Protein AF-A0AA43B0B6-F1 (afdb_monomer_lite)

Secondary structure (DSSP, 8-state):
--SHHHHHHHHHHHHHHHHHHHTT-HHHHHHHHHHHHHHHHH--HHHHHHHHHHHHHHHHHHHHHHHHHHHHHHHHHH-SSPPPHHHHHHHHHSHHHHHHHHHHHHHHHHHHHHHHHHHHHTT--

InterPro domains:
  IPR012440 Helical membrane plugin domain [PF07849] (79-113)

pLDDT: mean 85.9, std 9.26, range [51.06, 95.81]

Structure (mmCIF, N/CA/C/O backbone):
data_AF-A0AA43B0B6-F1
#
_entry.id   AF-A0AA43B0B6-F1
#
loop_
_atom_site.group_PDB
_atom_site.id
_atom_site.type_symbol
_atom_site.label_atom_id
_atom_site.label_alt_id
_atom_site.label_comp_id
_atom_site.label_asym_id
_atom_site.label_entity_id
_atom_site.label_seq_id
_atom_site.pdbx_PDB_ins_code
_atom_site.Cartn_x
_atom_site.Cartn_y
_atom_site.Cartn_z
_atom_site.occupancy
_atom_site.B_iso_or_equiv
_atom_site.auth_seq_id
_atom_site.auth_comp_id
_atom_site.auth_asym_id
_atom_site.auth_atom_id
_atom_site.pdbx_PDB_model_num
ATOM 1 N N . MET A 1 1 ? -29.857 40.098 24.226 1.00 51.06 1 MET A N 1
ATOM 2 C CA . MET A 1 1 ? -29.337 39.763 22.885 1.00 51.06 1 MET A CA 1
ATOM 3 C C . MET A 1 1 ? -28.557 38.459 22.997 1.00 51.06 1 MET A C 1
ATOM 5 O O . MET A 1 1 ? -27.398 38.533 23.365 1.00 51.06 1 MET A O 1
ATOM 9 N N . ASN A 1 2 ? -29.199 37.285 22.847 1.00 52.78 2 ASN A N 1
ATOM 10 C CA . ASN A 1 2 ? -28.461 36.007 22.726 1.00 52.78 2 ASN A CA 1
ATOM 11 C C . ASN A 1 2 ? -29.267 34.760 22.276 1.00 52.78 2 ASN A C 1
ATOM 13 O O . ASN A 1 2 ? -28.712 33.667 22.283 1.00 52.78 2 ASN A O 1
ATOM 17 N N . MET A 1 3 ? -30.553 34.874 21.907 1.00 54.34 3 MET A N 1
ATOM 18 C CA . MET A 1 3 ? -31.374 33.687 21.586 1.00 54.34 3 MET A CA 1
ATOM 19 C C . MET A 1 3 ? -31.460 33.348 20.085 1.00 54.34 3 MET A C 1
ATOM 21 O O . MET A 1 3 ? -31.831 32.236 19.759 1.00 54.34 3 MET A O 1
ATOM 25 N N . ASN A 1 4 ? -31.074 34.256 19.175 1.00 60.19 4 ASN A N 1
ATOM 26 C CA . ASN A 1 4 ? -31.252 34.067 17.720 1.00 60.19 4 ASN A CA 1
ATOM 27 C C . ASN A 1 4 ? -30.031 33.452 17.007 1.00 60.19 4 ASN A C 1
ATOM 29 O O . ASN A 1 4 ? -30.147 32.878 15.932 1.00 60.19 4 ASN A O 1
ATOM 33 N N . THR A 1 5 ? -28.844 33.553 17.606 1.00 65.12 5 THR A N 1
ATOM 34 C CA . THR A 1 5 ? -27.574 33.100 17.011 1.00 65.12 5 THR A CA 1
ATOM 35 C C . THR A 1 5 ? -27.438 31.575 16.975 1.00 65.12 5 THR A C 1
ATOM 37 O O . THR A 1 5 ? -26.811 31.032 16.067 1.00 65.12 5 THR A O 1
ATOM 40 N N . HIS A 1 6 ? -28.052 30.858 17.921 1.00 61.78 6 HIS A N 1
ATOM 41 C CA . HIS A 1 6 ? -28.080 29.390 17.912 1.00 61.78 6 HIS A CA 1
ATOM 42 C C . HIS A 1 6 ? -29.029 28.864 16.824 1.00 61.78 6 HIS A C 1
ATOM 44 O O . HIS A 1 6 ? -28.670 27.959 16.078 1.00 61.78 6 HIS A O 1
ATOM 50 N N . ASP A 1 7 ? -30.191 29.496 16.654 1.00 75.94 7 ASP A N 1
ATOM 51 C CA . ASP A 1 7 ? -31.156 29.117 15.617 1.00 75.94 7 ASP A CA 1
ATOM 52 C C . ASP A 1 7 ? -30.636 29.427 14.205 1.00 75.94 7 ASP A C 1
ATOM 54 O O . ASP A 1 7 ? -30.791 28.615 13.292 1.00 75.94 7 ASP A O 1
ATOM 58 N N . GLU A 1 8 ? -29.932 30.549 14.027 1.00 76.88 8 GLU A N 1
ATOM 59 C CA . GLU A 1 8 ? -29.268 30.890 12.763 1.00 76.88 8 GLU A CA 1
ATOM 60 C C . GLU A 1 8 ? -28.126 29.918 12.416 1.00 76.88 8 GLU A C 1
ATOM 62 O O . GLU A 1 8 ? -27.986 29.508 11.261 1.00 76.88 8 GLU A O 1
ATOM 67 N N . THR A 1 9 ? -27.324 29.494 13.401 1.00 79.50 9 THR A N 1
ATOM 68 C CA . THR A 1 9 ? -26.230 28.528 13.174 1.00 79.50 9 THR A CA 1
ATOM 69 C C . THR A 1 9 ? -26.749 27.121 12.879 1.00 79.50 9 THR A C 1
ATOM 71 O O . THR A 1 9 ? -26.233 26.464 11.971 1.00 79.50 9 THR A O 1
ATOM 74 N N . LEU A 1 10 ? -27.808 26.677 13.562 1.00 80.44 10 LEU A N 1
ATOM 75 C CA . LEU A 1 10 ? -28.480 25.406 13.278 1.00 80.44 10 LEU A CA 1
ATOM 76 C C . LEU A 1 10 ? -29.160 25.413 11.905 1.00 80.44 10 LEU A C 1
ATOM 78 O O . LEU A 1 10 ? -29.045 24.432 11.172 1.00 80.44 10 LEU A O 1
ATOM 82 N N . GLN A 1 11 ? -29.796 26.519 11.502 1.00 83.19 11 GLN A N 1
ATOM 83 C CA . GLN A 1 11 ? -30.352 26.656 10.150 1.00 83.19 11 GLN A CA 1
ATOM 84 C C . GLN A 1 11 ? -29.269 26.646 9.070 1.00 83.19 11 GLN A C 1
ATOM 86 O O . GLN A 1 11 ? -29.440 25.995 8.036 1.00 83.19 11 GLN A O 1
ATOM 91 N N . ALA A 1 12 ? -28.137 27.313 9.304 1.00 82.56 12 ALA A N 1
ATOM 92 C CA . ALA A 1 12 ? -27.012 27.295 8.375 1.00 82.56 12 ALA A CA 1
ATOM 93 C C . ALA A 1 12 ? -26.412 25.885 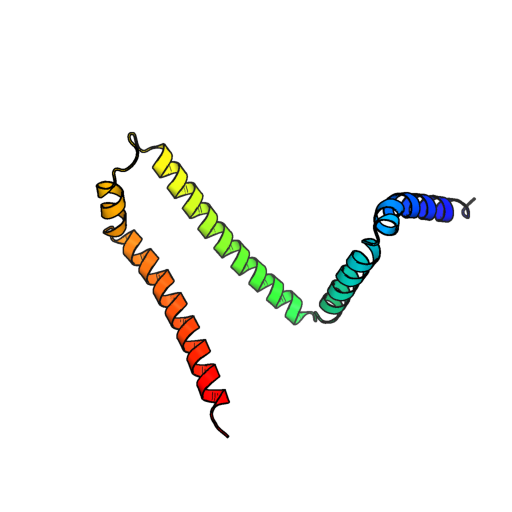8.226 1.00 82.56 12 ALA A C 1
ATOM 95 O O . ALA A 1 12 ? -26.065 25.476 7.116 1.00 82.56 12 ALA A O 1
ATOM 96 N N . LEU A 1 13 ? -26.318 25.119 9.318 1.00 82.06 13 LEU A N 1
ATOM 97 C CA . LEU A 1 13 ? -25.853 23.731 9.295 1.00 82.06 13 LEU A CA 1
ATOM 98 C C . LEU A 1 13 ? -26.866 22.810 8.593 1.00 82.06 13 LEU A C 1
ATOM 100 O O . LEU A 1 13 ? -26.488 22.028 7.720 1.00 82.06 13 LEU A O 1
ATOM 104 N N . ALA A 1 14 ? -28.157 22.959 8.900 1.00 83.00 14 ALA A N 1
ATOM 105 C CA . ALA A 1 14 ? -29.243 22.214 8.269 1.00 83.00 14 ALA A CA 1
ATOM 106 C C . ALA A 1 14 ? -29.304 22.465 6.756 1.00 83.00 14 ALA A C 1
ATOM 108 O O . ALA A 1 14 ? -29.484 21.526 5.983 1.00 83.00 14 ALA A O 1
ATOM 109 N N . GLY A 1 15 ? -29.077 23.707 6.316 1.00 83.06 15 GLY A N 1
ATOM 110 C CA . GLY A 1 15 ? -28.971 24.049 4.897 1.00 83.06 15 GLY A CA 1
ATOM 111 C C . GLY A 1 15 ? -27.829 23.316 4.185 1.00 83.06 15 GLY A C 1
ATOM 112 O O . GLY A 1 15 ? -27.993 22.897 3.042 1.00 83.06 15 GLY A O 1
ATOM 113 N N . LYS A 1 16 ? -26.694 23.098 4.864 1.00 82.25 16 LYS A N 1
ATOM 114 C CA . LYS A 1 16 ? -25.534 22.375 4.310 1.00 82.25 16 LYS A CA 1
ATOM 115 C C . LYS A 1 16 ? -25.71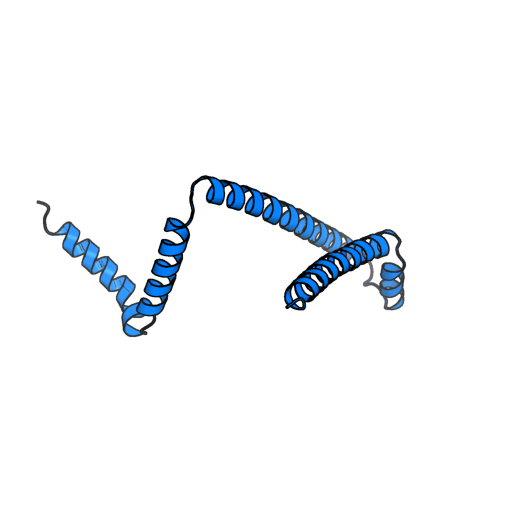2 20.858 4.293 1.00 82.25 16 LYS A C 1
ATOM 117 O O . LYS A 1 16 ? -25.165 20.197 3.415 1.00 82.25 16 LYS A O 1
ATOM 122 N N . LEU A 1 17 ? -26.467 20.312 5.243 1.00 83.81 17 LEU A N 1
ATOM 123 C CA . LEU A 1 17 ? -26.733 18.875 5.346 1.00 83.81 17 LEU A CA 1
ATOM 124 C C . LEU A 1 17 ? -27.913 18.428 4.473 1.00 83.81 17 LEU A C 1
ATOM 126 O O . LEU A 1 17 ? -27.976 17.264 4.092 1.00 83.81 17 LEU A O 1
ATOM 130 N N . ARG A 1 18 ? -28.805 19.349 4.088 1.00 82.44 18 ARG A N 1
ATOM 131 C CA . ARG A 1 18 ? -29.976 19.091 3.235 1.00 82.44 18 ARG A CA 1
ATOM 132 C C . ARG A 1 18 ? -29.700 18.260 1.974 1.00 82.44 18 ARG A C 1
ATOM 134 O O . ARG A 1 18 ? -30.383 17.261 1.807 1.00 82.44 18 ARG A O 1
ATOM 141 N N . PRO A 1 19 ? -28.673 18.534 1.147 1.00 83.62 19 PRO A N 1
ATOM 142 C CA . PRO A 1 19 ? -28.381 17.681 -0.011 1.00 83.62 19 PRO A CA 1
ATOM 143 C C . PRO A 1 19 ? -27.996 16.234 0.357 1.00 83.62 19 PRO A C 1
ATOM 145 O O . PRO A 1 19 ? -28.197 15.315 -0.437 1.00 83.62 19 PRO A O 1
ATOM 148 N N . LEU A 1 20 ? -27.441 16.001 1.550 1.00 79.50 20 LEU A N 1
ATOM 149 C CA . LEU A 1 20 ? -27.100 14.660 2.046 1.00 79.50 20 LEU A CA 1
ATOM 150 C C . LEU A 1 20 ? -28.331 13.935 2.606 1.00 79.50 20 LEU A C 1
ATOM 152 O O . LEU A 1 20 ? -28.443 12.720 2.445 1.00 79.50 20 LEU A O 1
ATOM 156 N N . VAL A 1 21 ? -29.255 14.684 3.216 1.00 83.31 21 VAL A N 1
ATOM 157 C CA . VAL A 1 21 ? -30.571 14.194 3.657 1.00 83.31 21 VAL A CA 1
ATOM 158 C C . VAL A 1 21 ? -31.429 13.822 2.448 1.00 83.31 21 VAL A C 1
ATOM 160 O O . VAL A 1 21 ? -31.928 12.706 2.371 1.00 83.31 21 VAL A O 1
ATOM 163 N N . ASP A 1 22 ? -31.529 14.720 1.466 1.00 85.50 22 ASP A N 1
ATOM 164 C CA . ASP A 1 22 ? -32.354 14.548 0.265 1.00 85.50 22 ASP A CA 1
ATOM 165 C C . ASP A 1 22 ? -31.864 13.383 -0.612 1.00 85.50 22 ASP A C 1
ATOM 167 O O . ASP A 1 22 ? -32.641 12.779 -1.347 1.00 85.50 22 ASP A O 1
ATOM 171 N N . SER A 1 23 ? -30.574 13.040 -0.525 1.00 84.75 23 SER A N 1
ATOM 172 C CA . SER A 1 23 ? -29.983 11.885 -1.214 1.00 84.75 23 SER A CA 1
ATOM 173 C C . SER A 1 23 ? -29.987 10.592 -0.390 1.00 84.75 23 SER A C 1
ATOM 175 O O . SER A 1 23 ? -29.440 9.594 -0.856 1.00 84.75 23 SER A O 1
ATOM 177 N N . GLN A 1 24 ? -30.571 10.592 0.817 1.00 83.69 24 GLN A N 1
ATOM 178 C CA . GLN A 1 24 ? -30.597 9.458 1.756 1.00 83.69 24 GLN A CA 1
ATOM 179 C C . GLN A 1 24 ? -29.195 8.936 2.150 1.00 83.69 24 GLN A C 1
ATOM 181 O O . GLN A 1 24 ? -29.030 7.821 2.637 1.00 83.69 24 GLN A O 1
ATOM 186 N N . ARG A 1 25 ? -28.147 9.742 1.929 1.00 88.06 25 ARG A N 1
ATOM 187 C CA . ARG A 1 25 ? -26.748 9.386 2.223 1.00 88.06 25 ARG A CA 1
ATOM 188 C C . ARG A 1 25 ? -26.311 9.826 3.611 1.00 88.06 25 ARG A C 1
ATOM 190 O O . ARG A 1 25 ? -25.279 9.349 4.077 1.00 88.06 25 ARG A O 1
ATOM 197 N N . LEU A 1 26 ? -27.051 10.745 4.239 1.00 89.94 26 LEU A N 1
ATOM 198 C CA . LEU A 1 26 ? -26.739 11.213 5.584 1.00 89.94 26 LEU A CA 1
ATOM 199 C C . LEU A 1 26 ? -26.743 10.052 6.581 1.00 89.94 26 LEU A C 1
ATOM 201 O O . LEU A 1 26 ? -25.812 9.974 7.370 1.00 89.94 26 LEU A O 1
ATOM 205 N N . ASP A 1 27 ? -27.699 9.129 6.478 1.00 86.88 27 ASP A N 1
ATOM 206 C CA . ASP A 1 27 ? -27.805 7.977 7.382 1.00 86.88 27 ASP A CA 1
ATOM 207 C C . ASP A 1 27 ? -26.537 7.113 7.333 1.00 86.88 27 ASP A C 1
ATOM 209 O O . ASP A 1 27 ? -25.928 6.867 8.363 1.00 86.88 27 ASP A O 1
ATOM 213 N N . ASN A 1 28 ? -26.025 6.797 6.138 1.00 87.06 28 ASN A N 1
ATOM 214 C CA . ASN A 1 28 ? -24.766 6.051 5.994 1.00 87.06 28 ASN A CA 1
ATOM 215 C C . ASN A 1 28 ? -23.550 6.807 6.555 1.00 87.06 28 ASN A C 1
ATOM 217 O O . ASN A 1 28 ? -22.597 6.194 7.029 1.00 87.06 28 ASN A O 1
ATOM 221 N N . ILE A 1 29 ? -23.537 8.140 6.445 1.00 89.88 29 ILE A N 1
ATOM 222 C CA . ILE A 1 29 ? -22.464 8.969 7.010 1.00 89.88 29 ILE A CA 1
ATOM 223 C C . ILE A 1 29 ? -22.552 8.956 8.534 1.00 89.88 29 ILE A C 1
ATOM 225 O O . ILE A 1 29 ? -21.524 8.842 9.194 1.00 89.88 29 ILE A O 1
ATOM 229 N N . VAL A 1 30 ? -23.762 9.053 9.080 1.00 89.62 30 VAL A N 1
ATOM 230 C CA . VAL A 1 30 ? -24.013 8.967 10.517 1.00 89.62 30 VAL A CA 1
ATOM 231 C C . VAL A 1 30 ? -23.620 7.585 11.029 1.00 89.62 30 VAL A C 1
ATOM 233 O O . VAL A 1 30 ? -22.833 7.527 11.962 1.00 89.62 30 VAL A O 1
ATOM 236 N N . ASP A 1 31 ? -24.025 6.500 10.367 1.00 89.56 31 ASP A N 1
ATOM 237 C CA . ASP A 1 31 ? -23.632 5.128 10.713 1.00 89.56 31 ASP A CA 1
ATOM 238 C C . ASP A 1 31 ? -22.108 4.951 10.705 1.00 89.56 31 ASP A C 1
ATOM 240 O O . ASP A 1 31 ? -21.535 4.339 11.606 1.00 89.56 31 ASP A O 1
ATOM 244 N N . LEU A 1 32 ? -21.423 5.521 9.710 1.00 91.38 32 LEU A N 1
ATOM 245 C CA . LEU A 1 32 ? -19.969 5.429 9.594 1.00 91.38 32 LEU A CA 1
ATOM 246 C C . LEU A 1 32 ? -19.252 6.250 10.673 1.00 91.38 32 LEU A C 1
ATOM 248 O O . LEU A 1 32 ? -18.241 5.800 11.216 1.00 91.38 32 LEU A O 1
ATOM 252 N N . ILE A 1 33 ? -19.774 7.431 11.012 1.00 92.50 33 ILE A N 1
ATOM 253 C CA . ILE A 1 33 ? -19.268 8.251 12.120 1.00 92.50 33 ILE A CA 1
ATOM 254 C C . ILE A 1 33 ? -19.536 7.557 13.457 1.00 92.50 33 ILE A C 1
ATOM 256 O O . ILE A 1 33 ? -18.638 7.530 14.291 1.00 92.50 33 ILE A O 1
ATOM 260 N N . SER A 1 34 ? -20.709 6.953 13.648 1.00 91.50 34 SER A N 1
ATOM 261 C CA . SER A 1 34 ? -21.059 6.185 14.845 1.00 91.50 34 SER A CA 1
ATOM 262 C C . SER A 1 34 ? -20.149 4.975 15.019 1.00 91.50 34 SER A C 1
ATOM 264 O O . SER A 1 34 ? -19.540 4.838 16.069 1.00 91.50 34 SER A O 1
ATOM 266 N N . LEU A 1 35 ? -19.940 4.173 13.972 1.00 91.81 35 LEU A N 1
ATOM 267 C CA . LEU A 1 35 ? -18.988 3.061 14.005 1.00 91.81 35 LEU A CA 1
ATOM 268 C C . LEU A 1 35 ? -17.561 3.538 14.316 1.00 91.81 35 LEU A C 1
ATOM 270 O O . LEU A 1 35 ? -16.826 2.886 15.052 1.00 91.81 35 LEU A O 1
ATOM 274 N N . THR A 1 36 ? -17.158 4.680 13.754 1.00 89.75 36 THR A N 1
ATOM 275 C CA . THR A 1 36 ? -15.847 5.280 14.039 1.00 89.75 36 THR A CA 1
ATOM 276 C C . THR A 1 36 ? -15.761 5.778 15.484 1.00 89.75 36 THR A C 1
ATOM 278 O O . THR A 1 36 ? -14.711 5.634 16.102 1.00 89.75 36 THR A O 1
ATOM 281 N N . SER A 1 37 ? -16.847 6.323 16.036 1.00 90.44 37 SER A N 1
ATOM 282 C CA . SER A 1 37 ? -16.937 6.729 17.442 1.00 90.44 37 SER A CA 1
ATOM 283 C C . SER A 1 37 ? -16.818 5.522 18.362 1.00 90.44 37 SER A C 1
ATOM 285 O O . SER A 1 37 ? -15.970 5.538 19.241 1.00 90.44 37 SER A O 1
ATOM 287 N N . ASP A 1 38 ? -17.564 4.447 18.095 1.00 89.88 38 ASP A N 1
ATOM 288 C CA . ASP A 1 38 ? -17.492 3.199 18.863 1.00 89.88 38 ASP A CA 1
ATOM 289 C C . ASP A 1 38 ? -16.075 2.605 18.833 1.00 89.88 38 ASP A C 1
ATOM 291 O O . ASP A 1 38 ? -15.571 2.102 19.837 1.00 89.88 38 ASP A O 1
ATOM 295 N N . LEU A 1 39 ? -15.400 2.686 17.679 1.00 84.06 39 LEU A N 1
ATOM 296 C CA . LEU A 1 39 ? -14.002 2.282 17.546 1.00 84.06 39 LEU A CA 1
ATOM 297 C C . LEU A 1 39 ? -13.082 3.143 18.412 1.00 84.06 39 LEU A C 1
ATOM 299 O O . LEU A 1 39 ? -12.224 2.583 19.083 1.00 84.06 39 LEU A O 1
ATOM 303 N N . VAL A 1 40 ? -13.252 4.469 18.405 1.00 85.69 40 VAL A N 1
ATOM 304 C CA . VAL A 1 40 ? -12.463 5.404 19.226 1.00 85.69 40 VAL A CA 1
ATOM 305 C C . VAL A 1 40 ? -12.730 5.197 20.716 1.00 85.69 40 VAL A C 1
ATOM 307 O O . VAL A 1 40 ? -11.780 5.205 21.492 1.00 85.69 40 VAL A O 1
ATOM 310 N N . ASP A 1 41 ? -13.974 4.939 21.109 1.00 86.75 41 ASP A N 1
ATOM 311 C CA . ASP A 1 41 ? -14.359 4.662 22.496 1.00 86.75 41 ASP A CA 1
ATOM 312 C C . ASP A 1 41 ? -13.777 3.330 23.005 1.00 86.75 41 ASP A C 1
ATOM 314 O O . ASP A 1 41 ? -13.526 3.168 24.201 1.00 86.75 41 ASP A O 1
ATOM 318 N N . LEU A 1 42 ? -13.509 2.382 22.101 1.00 85.94 42 LEU A N 1
ATOM 319 C CA . LEU A 1 42 ? -12.819 1.126 22.400 1.00 85.94 42 LEU A CA 1
ATOM 320 C C . LEU A 1 42 ? -11.288 1.285 22.485 1.00 85.94 42 LEU A C 1
ATOM 322 O O . LEU A 1 42 ? -10.614 0.406 23.029 1.00 85.94 42 LEU A O 1
ATOM 326 N N . LEU A 1 43 ? -10.719 2.373 21.950 1.00 85.88 43 LEU A N 1
ATOM 327 C CA . LEU A 1 43 ? -9.286 2.648 22.043 1.00 85.88 43 LEU A CA 1
ATOM 328 C C . LEU A 1 43 ? -8.935 3.116 23.456 1.00 85.88 43 LEU A C 1
ATOM 330 O O . LEU A 1 43 ? -9.125 4.274 23.824 1.00 85.88 43 LEU A O 1
ATOM 334 N N . ASP A 1 44 ? -8.336 2.227 24.237 1.00 87.62 44 ASP A N 1
ATOM 335 C CA . ASP A 1 44 ? -7.656 2.634 25.456 1.00 87.62 44 ASP A CA 1
ATOM 336 C C . ASP A 1 44 ? -6.306 3.314 25.147 1.00 87.62 44 ASP A C 1
ATOM 338 O O . ASP A 1 44 ? -5.754 3.247 24.042 1.00 87.62 44 ASP A O 1
ATOM 342 N N . GLN A 1 45 ? -5.755 3.998 26.151 1.00 86.88 45 GLN A N 1
ATOM 343 C CA . GLN A 1 45 ? -4.472 4.691 26.036 1.00 86.88 45 GLN A CA 1
ATOM 344 C C . GLN A 1 45 ? -3.321 3.806 25.500 1.00 86.88 45 GLN A C 1
ATOM 346 O O . GLN A 1 45 ? -2.620 4.258 24.589 1.00 86.88 45 GLN A O 1
ATOM 351 N N . PRO A 1 46 ? -3.105 2.561 25.978 1.00 87.25 46 PRO A N 1
ATOM 352 C CA . PRO A 1 46 ? -2.053 1.709 25.423 1.00 87.25 46 PRO A CA 1
ATOM 353 C C . PRO A 1 46 ? -2.318 1.271 23.972 1.00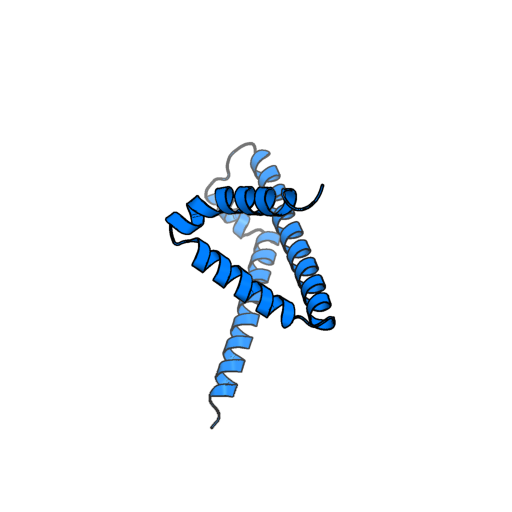 87.25 46 PRO A C 1
ATOM 355 O O . PRO A 1 46 ? -1.366 1.048 23.220 1.00 87.25 46 PRO A O 1
ATOM 358 N N . MET A 1 47 ? -3.574 1.157 23.532 1.00 87.56 47 MET A N 1
ATOM 359 C CA . MET A 1 47 ? -3.899 0.839 22.140 1.00 87.56 47 MET A CA 1
ATOM 360 C C . MET A 1 47 ? -3.650 2.027 21.204 1.00 87.56 47 MET A C 1
ATOM 362 O O . MET A 1 47 ? -3.122 1.825 20.108 1.00 87.56 47 MET A O 1
ATOM 366 N N . VAL A 1 48 ? -3.915 3.262 21.648 1.00 90.62 48 VAL A N 1
ATOM 367 C CA . VAL A 1 48 ? -3.544 4.484 20.907 1.00 90.62 48 VAL A CA 1
ATOM 368 C C . VAL A 1 48 ? -2.030 4.568 20.702 1.00 90.62 48 VAL A C 1
ATOM 370 O O . VAL A 1 48 ? -1.576 4.833 19.589 1.00 90.62 48 VAL A O 1
ATOM 373 N N . GLU A 1 49 ? -1.234 4.287 21.736 1.00 90.81 49 GLU A N 1
ATOM 374 C CA . GLU A 1 49 ? 0.231 4.291 21.63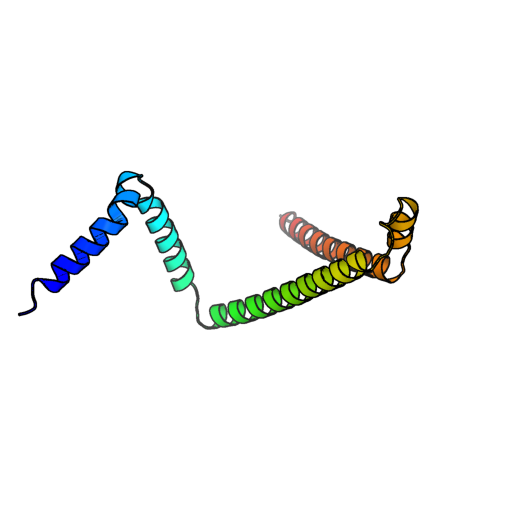2 1.00 90.81 49 GLU A CA 1
ATOM 375 C C . GLU A 1 49 ? 0.732 3.244 20.622 1.00 90.81 49 GLU A C 1
ATOM 377 O O . GLU A 1 49 ? 1.552 3.546 19.752 1.00 90.81 49 GLU A O 1
ATOM 382 N N . LYS A 1 50 ? 0.171 2.027 20.654 1.00 92.62 50 LYS A N 1
ATOM 383 C CA . LYS A 1 50 ? 0.486 0.979 19.668 1.00 92.62 50 LYS A CA 1
ATOM 384 C C . LYS A 1 50 ? 0.107 1.372 18.246 1.00 92.62 50 LYS A C 1
ATOM 386 O O . LYS A 1 50 ? 0.874 1.095 17.326 1.00 92.62 50 LYS A O 1
ATOM 391 N N . LEU A 1 51 ? -1.052 1.999 18.051 1.00 90.25 51 LEU A N 1
ATOM 392 C CA . LEU A 1 51 ? -1.475 2.493 16.740 1.00 90.25 51 LEU A CA 1
ATOM 393 C C . LEU A 1 51 ? -0.560 3.610 16.238 1.00 90.25 51 LEU A C 1
ATOM 395 O O . LEU A 1 51 ? -0.219 3.616 15.058 1.00 90.25 51 LEU A O 1
ATOM 399 N N . GLY A 1 52 ? -0.101 4.496 17.124 1.00 92.62 52 GLY A N 1
ATOM 400 C CA . GLY A 1 52 ? 0.917 5.496 16.808 1.00 92.62 52 GLY A CA 1
ATOM 401 C C . GLY A 1 52 ? 2.209 4.852 16.306 1.00 92.62 52 GLY A C 1
ATOM 402 O O . GLY A 1 52 ? 2.679 5.181 15.218 1.00 92.62 52 GLY A O 1
ATOM 403 N N . LEU A 1 53 ? 2.724 3.857 17.035 1.00 94.06 53 LEU A N 1
ATOM 404 C CA . LEU A 1 53 ? 3.925 3.111 16.643 1.00 94.06 53 LEU A CA 1
ATOM 405 C C . LEU A 1 53 ? 3.741 2.343 15.326 1.00 94.06 53 LEU A C 1
ATOM 407 O O . LEU A 1 53 ? 4.658 2.288 14.507 1.00 94.06 53 LEU A O 1
ATOM 411 N N . LEU A 1 54 ? 2.577 1.730 15.107 1.00 95.00 54 LEU A N 1
ATOM 412 C CA . LEU A 1 54 ? 2.240 1.057 13.847 1.00 95.00 54 LEU A CA 1
ATOM 413 C C . LEU A 1 54 ? 2.159 2.051 12.688 1.00 95.00 54 LEU A C 1
ATOM 415 O O . LEU A 1 54 ? 2.682 1.773 11.612 1.00 95.00 54 LEU A O 1
ATOM 419 N N . SER A 1 55 ? 1.545 3.212 12.913 1.00 92.94 55 SER A N 1
ATOM 420 C CA . SER A 1 55 ? 1.456 4.293 11.934 1.00 92.94 55 SER A CA 1
ATOM 421 C C . SER A 1 55 ? 2.840 4.814 11.564 1.00 92.94 55 SER A C 1
ATOM 423 O O . SER A 1 55 ? 3.124 4.997 10.385 1.00 92.94 55 SER A O 1
ATOM 425 N N . GLU A 1 56 ? 3.724 5.016 12.540 1.00 94.69 56 GLU A N 1
ATOM 426 C CA . GLU A 1 56 ? 5.099 5.453 12.298 1.00 94.69 56 GLU A CA 1
ATOM 427 C C . GLU A 1 56 ? 5.884 4.418 11.482 1.00 94.69 56 GLU A C 1
ATOM 429 O O . GLU A 1 56 ? 6.509 4.759 10.477 1.00 94.69 56 GLU A O 1
ATOM 434 N N . GLN A 1 57 ? 5.787 3.137 11.845 1.00 94.94 57 GLN A N 1
ATOM 435 C CA . GLN A 1 57 ? 6.429 2.050 11.103 1.00 94.94 57 GLN A CA 1
ATOM 436 C C . GLN A 1 57 ? 5.894 1.937 9.670 1.00 94.94 57 GLN A C 1
ATOM 438 O O . GLN A 1 57 ? 6.675 1.813 8.723 1.00 94.94 57 GLN A O 1
ATOM 443 N N . ALA A 1 58 ? 4.574 2.017 9.493 1.00 93.31 58 ALA A N 1
ATOM 444 C CA . ALA A 1 58 ? 3.938 1.972 8.182 1.00 93.31 58 ALA A CA 1
ATOM 445 C C . ALA A 1 58 ? 4.329 3.185 7.327 1.00 93.31 58 ALA A C 1
ATOM 447 O O . ALA A 1 58 ? 4.707 3.020 6.167 1.00 93.31 58 ALA A O 1
ATOM 448 N N . ALA A 1 59 ? 4.304 4.390 7.901 1.00 93.75 59 ALA A N 1
ATOM 449 C CA . ALA A 1 59 ? 4.721 5.616 7.229 1.00 93.75 59 ALA A CA 1
ATOM 450 C C . ALA A 1 59 ? 6.205 5.567 6.838 1.00 93.75 59 ALA A C 1
ATOM 452 O O . ALA A 1 59 ? 6.548 5.932 5.715 1.00 93.75 59 ALA A O 1
ATOM 453 N N . GLY A 1 60 ? 7.081 5.056 7.708 1.00 94.75 60 GLY A N 1
ATOM 454 C CA . GLY A 1 60 ? 8.505 4.875 7.418 1.00 94.75 60 GLY A CA 1
ATOM 455 C C . GLY A 1 60 ? 8.762 3.875 6.285 1.00 94.75 60 GLY A C 1
ATOM 456 O O . GLY A 1 60 ? 9.547 4.147 5.368 1.00 94.75 60 GLY A O 1
ATOM 457 N N . ALA A 1 61 ? 8.057 2.740 6.293 1.00 91.50 61 ALA A N 1
ATOM 458 C CA . ALA A 1 61 ? 8.118 1.756 5.214 1.00 91.50 61 ALA A CA 1
ATOM 459 C C . ALA A 1 61 ? 7.612 2.343 3.885 1.00 91.50 61 ALA A C 1
ATOM 461 O O . ALA A 1 61 ? 8.284 2.226 2.856 1.00 91.50 61 ALA A O 1
ATOM 462 N N . ALA A 1 62 ? 6.471 3.040 3.913 1.00 92.88 62 ALA A N 1
ATOM 463 C CA . ALA A 1 62 ? 5.899 3.714 2.752 1.00 92.88 62 ALA A CA 1
ATOM 464 C C . ALA A 1 62 ? 6.831 4.806 2.209 1.00 92.88 62 ALA A C 1
ATOM 466 O O . ALA A 1 62 ? 7.032 4.896 0.999 1.00 92.88 62 ALA A O 1
ATOM 467 N N . TRP A 1 63 ? 7.454 5.596 3.087 1.00 93.25 63 TRP A N 1
ATOM 468 C CA . TRP A 1 63 ? 8.416 6.626 2.704 1.00 93.25 63 TRP A CA 1
ATOM 469 C C . TRP A 1 63 ? 9.633 6.029 2.000 1.00 93.25 63 TRP A C 1
ATOM 471 O O . TRP A 1 63 ? 10.042 6.512 0.943 1.00 93.25 63 TRP A O 1
ATOM 481 N N . THR A 1 64 ? 10.181 4.942 2.545 1.00 93.56 64 THR A N 1
ATOM 482 C CA . THR A 1 64 ? 11.324 4.231 1.957 1.00 93.56 64 THR A CA 1
ATOM 483 C C . THR A 1 64 ? 10.970 3.673 0.579 1.00 93.56 64 THR A C 1
ATOM 485 O O . THR A 1 64 ? 11.708 3.890 -0.386 1.00 93.56 64 THR A O 1
ATOM 488 N N . ALA A 1 65 ? 9.806 3.029 0.455 1.00 91.94 65 ALA A N 1
ATOM 489 C CA . ALA A 1 65 ? 9.306 2.524 -0.817 1.00 91.94 65 ALA A CA 1
ATOM 490 C C . ALA A 1 65 ? 9.117 3.659 -1.838 1.00 91.94 65 ALA A C 1
ATOM 492 O O . ALA A 1 65 ? 9.670 3.597 -2.937 1.00 91.94 65 ALA A O 1
ATOM 493 N N . ALA A 1 66 ? 8.435 4.744 -1.466 1.00 91.19 66 ALA A N 1
ATOM 494 C CA . ALA A 1 66 ? 8.216 5.899 -2.335 1.00 91.19 66 ALA A CA 1
ATOM 495 C C . ALA A 1 66 ? 9.533 6.562 -2.763 1.00 91.19 66 ALA A C 1
ATOM 497 O O . ALA A 1 66 ? 9.680 6.991 -3.907 1.00 91.19 66 ALA A O 1
ATOM 498 N N . ASN A 1 67 ? 10.517 6.638 -1.867 1.00 95.31 67 ASN A N 1
ATOM 499 C CA . ASN A 1 67 ? 11.837 7.152 -2.202 1.00 95.31 67 ASN A CA 1
ATOM 500 C C . ASN A 1 67 ? 12.567 6.253 -3.208 1.00 95.31 67 ASN A C 1
ATOM 502 O O . ASN A 1 67 ? 13.133 6.764 -4.170 1.00 95.31 67 ASN A O 1
ATOM 506 N N . SER A 1 68 ? 12.501 4.930 -3.036 1.00 91.62 68 SER A N 1
ATOM 507 C CA . SER A 1 68 ? 13.094 3.981 -3.987 1.00 91.62 68 SER A CA 1
ATOM 508 C C . SER A 1 68 ? 12.461 4.083 -5.380 1.00 91.62 68 SER A C 1
ATOM 510 O O . SER A 1 68 ? 13.179 4.120 -6.376 1.00 91.62 68 SER A O 1
ATOM 512 N N . VAL A 1 69 ? 11.133 4.244 -5.456 1.00 92.38 69 VAL A N 1
ATOM 513 C CA . VAL A 1 69 ? 10.413 4.446 -6.723 1.00 92.38 69 VAL A CA 1
ATOM 514 C C . VAL A 1 69 ? 10.813 5.764 -7.377 1.00 92.38 69 VAL A C 1
ATOM 516 O O . VAL A 1 69 ? 11.104 5.792 -8.571 1.00 92.38 69 VAL A O 1
ATOM 519 N N . ARG A 1 70 ? 10.883 6.856 -6.605 1.00 92.12 70 ARG A N 1
ATOM 520 C CA . ARG A 1 70 ? 11.350 8.155 -7.116 1.00 92.12 70 ARG A CA 1
ATOM 521 C C . ARG A 1 70 ? 12.774 8.067 -7.665 1.00 92.12 70 ARG A C 1
ATOM 523 O O . ARG A 1 70 ? 13.037 8.616 -8.732 1.00 92.12 70 ARG A O 1
ATOM 530 N N . ALA A 1 71 ? 13.669 7.359 -6.977 1.00 92.19 71 ALA A N 1
ATOM 531 C CA . ALA A 1 71 ? 15.039 7.146 -7.434 1.00 92.19 71 ALA A CA 1
ATOM 532 C C . ALA A 1 71 ? 15.095 6.314 -8.728 1.00 92.19 71 ALA A C 1
ATOM 534 O O . ALA A 1 71 ? 15.756 6.724 -9.680 1.00 92.19 71 ALA A O 1
ATOM 535 N N . ALA A 1 72 ? 14.360 5.201 -8.803 1.00 88.69 72 ALA A N 1
ATOM 536 C CA . ALA A 1 72 ? 14.289 4.361 -10.002 1.00 88.69 72 ALA A CA 1
ATOM 537 C C . ALA A 1 72 ? 13.706 5.119 -11.210 1.00 88.69 72 ALA A C 1
ATOM 539 O O . ALA A 1 72 ? 14.208 5.011 -12.329 1.00 88.69 72 ALA A O 1
ATOM 540 N N . HIS A 1 73 ? 12.685 5.947 -10.981 1.00 87.88 73 HIS A N 1
ATOM 541 C CA . HIS A 1 73 ? 12.114 6.809 -12.012 1.00 87.88 73 HIS A CA 1
ATOM 542 C C . HIS A 1 73 ? 13.140 7.825 -12.536 1.00 87.88 73 HIS A C 1
ATOM 544 O O . HIS A 1 73 ? 13.290 7.980 -13.745 1.00 87.88 73 HIS A O 1
ATOM 550 N N . ALA A 1 74 ? 13.891 8.482 -11.645 1.00 88.00 74 ALA A N 1
ATOM 551 C CA . ALA A 1 74 ? 14.946 9.415 -12.042 1.00 88.00 74 ALA A CA 1
ATOM 552 C C . ALA A 1 74 ? 16.059 8.731 -12.857 1.00 88.00 74 ALA A C 1
ATOM 554 O O . ALA A 1 74 ? 16.526 9.289 -13.850 1.00 88.00 74 ALA A O 1
ATOM 555 N N . GLN A 1 75 ? 16.447 7.510 -12.475 1.00 85.06 75 GLN A N 1
ATOM 556 C CA . GLN A 1 75 ? 17.411 6.702 -13.230 1.00 85.06 75 GLN A CA 1
ATOM 557 C C . GLN A 1 75 ? 16.883 6.384 -14.634 1.00 85.06 75 GLN A C 1
ATOM 559 O O . GLN A 1 75 ? 17.575 6.646 -15.612 1.00 85.06 75 GLN A O 1
ATOM 564 N N . THR A 1 76 ? 15.626 5.946 -14.737 1.00 84.94 76 THR A N 1
ATOM 565 C CA . THR A 1 76 ? 14.974 5.633 -16.020 1.00 84.94 76 THR A CA 1
ATOM 566 C C . THR A 1 76 ? 14.904 6.852 -16.945 1.00 84.94 76 THR A C 1
ATOM 568 O O . THR A 1 76 ? 15.133 6.735 -18.142 1.00 84.94 76 THR A O 1
ATOM 571 N N . LEU A 1 77 ? 14.626 8.046 -16.409 1.00 85.44 77 LEU A N 1
ATOM 572 C CA . LEU A 1 77 ? 14.603 9.283 -17.202 1.00 85.44 77 LEU A CA 1
ATOM 573 C C . LEU A 1 77 ? 15.991 9.735 -17.680 1.00 85.44 77 LEU A C 1
ATOM 575 O O . LEU A 1 77 ? 16.084 10.505 -18.632 1.00 85.44 77 LEU A O 1
ATOM 579 N N . THR A 1 78 ? 17.056 9.297 -17.006 1.00 80.88 78 THR A N 1
ATOM 580 C CA . THR A 1 78 ? 18.440 9.635 -17.370 1.00 80.88 78 THR A CA 1
ATOM 581 C C . THR A 1 78 ? 19.004 8.657 -18.410 1.00 80.88 78 THR A C 1
ATOM 583 O O . THR A 1 78 ? 20.010 8.953 -19.056 1.00 80.88 78 THR A O 1
ATOM 586 N N . GLU A 1 79 ? 18.364 7.501 -18.613 1.00 79.44 79 GLU A N 1
ATOM 587 C CA . GLU A 1 79 ? 18.753 6.553 -19.656 1.00 79.44 79 GLU A CA 1
ATOM 588 C C . GLU A 1 79 ? 18.511 7.146 -21.051 1.00 79.44 79 GLU A C 1
ATOM 590 O O . GLU A 1 79 ? 17.400 7.516 -21.423 1.00 79.44 79 GLU A O 1
ATOM 595 N N . ALA A 1 80 ? 19.578 7.220 -21.853 1.00 69.88 80 ALA A N 1
ATOM 596 C CA . ALA A 1 80 ? 19.544 7.833 -23.182 1.00 69.88 80 ALA A CA 1
ATOM 597 C C . ALA A 1 80 ? 18.638 7.091 -24.185 1.00 69.88 80 ALA A C 1
ATOM 599 O O . ALA A 1 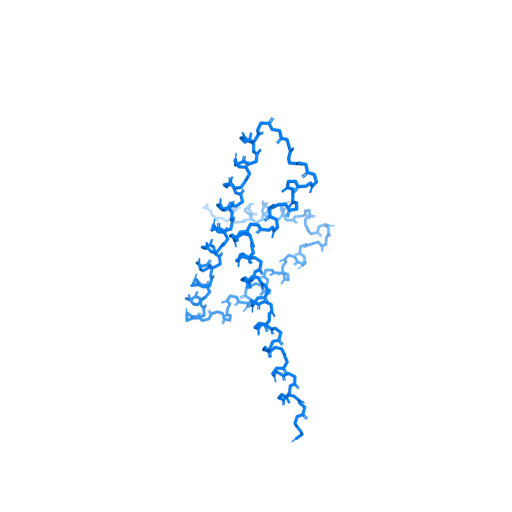80 ? 18.214 7.677 -25.178 1.00 69.88 80 ALA A O 1
ATOM 600 N N . HIS A 1 81 ? 18.364 5.805 -23.951 1.00 69.12 81 HIS A N 1
ATOM 601 C CA . HIS A 1 81 ? 17.482 4.982 -24.773 1.00 69.12 81 HIS A CA 1
ATOM 602 C C . HIS A 1 81 ? 16.645 4.075 -23.867 1.00 69.12 81 HIS A C 1
ATOM 604 O O . HIS A 1 81 ? 17.195 3.532 -22.909 1.00 69.12 81 HIS A O 1
ATOM 610 N N . PRO A 1 82 ? 15.354 3.858 -24.177 1.00 76.50 82 PRO A N 1
ATOM 611 C CA . PRO A 1 82 ? 14.520 2.951 -23.401 1.00 76.50 82 PRO A CA 1
ATOM 612 C C . PRO A 1 82 ? 15.094 1.522 -23.421 1.00 76.50 82 PRO A C 1
ATOM 614 O O . PRO A 1 82 ? 15.620 1.084 -24.455 1.00 76.50 82 PRO A O 1
ATOM 617 N N . PRO A 1 83 ? 14.988 0.771 -22.310 1.00 78.62 83 PRO A N 1
ATOM 618 C CA . PRO A 1 83 ? 15.555 -0.565 -22.214 1.00 78.62 83 PRO A CA 1
ATOM 619 C C . PRO A 1 83 ? 14.916 -1.508 -23.238 1.00 78.62 83 PRO A C 1
ATOM 621 O O . PRO A 1 83 ? 13.695 -1.610 -23.365 1.00 78.62 83 PRO A O 1
ATOM 624 N N . SER A 1 84 ? 15.761 -2.233 -23.972 1.00 85.50 84 SER A N 1
ATOM 625 C CA . SER A 1 84 ? 15.311 -3.301 -24.869 1.00 85.50 84 SER A CA 1
ATOM 626 C C . SER A 1 84 ? 14.779 -4.502 -24.075 1.00 85.50 84 SER A C 1
ATOM 628 O O . SER A 1 84 ? 15.054 -4.643 -22.884 1.00 85.50 84 SER A O 1
ATOM 630 N N . LEU A 1 85 ? 14.082 -5.434 -24.737 1.00 86.25 85 LEU A N 1
ATOM 631 C CA . LEU A 1 85 ? 13.611 -6.676 -24.100 1.00 86.25 85 LEU A CA 1
ATOM 632 C C . LEU A 1 85 ? 14.750 -7.466 -23.427 1.00 86.25 85 LEU A C 1
ATOM 634 O O . LEU A 1 85 ? 14.568 -8.023 -22.347 1.00 86.25 85 LEU A O 1
ATOM 638 N N . LEU A 1 86 ? 15.943 -7.473 -24.034 1.00 85.94 86 LEU A N 1
ATOM 639 C CA . LEU A 1 86 ? 17.140 -8.078 -23.440 1.00 85.94 86 LEU A CA 1
ATOM 640 C C . LEU A 1 86 ? 17.668 -7.269 -22.248 1.00 85.94 86 LEU A C 1
ATOM 642 O O . LEU A 1 86 ? 18.147 -7.861 -21.286 1.00 85.94 86 LEU A O 1
ATOM 646 N N . GLY A 1 87 ? 17.546 -5.939 -22.287 1.00 84.25 87 GLY A N 1
ATOM 647 C CA . GLY A 1 87 ? 17.885 -5.054 -21.170 1.00 84.25 87 GLY A CA 1
ATOM 648 C C . GLY A 1 87 ? 17.002 -5.298 -19.945 1.00 84.25 87 GLY A C 1
ATOM 649 O O . GLY A 1 87 ? 17.515 -5.443 -18.840 1.00 84.25 87 GLY A O 1
ATOM 650 N N . LEU A 1 88 ? 15.693 -5.476 -20.141 1.00 85.69 88 LEU A N 1
ATOM 651 C CA . LEU A 1 88 ? 14.774 -5.860 -19.063 1.00 85.69 88 LEU A CA 1
ATOM 652 C C . LEU A 1 88 ? 15.140 -7.225 -18.462 1.00 85.69 88 LEU A C 1
ATOM 654 O O . LEU A 1 88 ? 15.120 -7.408 -17.246 1.00 85.69 88 LEU A O 1
ATOM 658 N N . LEU A 1 89 ? 15.530 -8.186 -19.304 1.00 86.12 89 LEU A N 1
ATOM 659 C CA . LEU A 1 89 ? 15.956 -9.509 -18.847 1.00 86.12 89 LEU A CA 1
ATOM 660 C C . LEU A 1 89 ? 17.310 -9.468 -18.114 1.00 86.12 89 LEU A C 1
ATOM 662 O O . LEU A 1 89 ? 17.550 -10.273 -17.212 1.00 86.12 89 LEU A O 1
ATOM 666 N N . ALA A 1 90 ? 18.181 -8.519 -18.464 1.00 86.31 90 ALA A N 1
ATOM 667 C CA . ALA A 1 90 ? 19.422 -8.258 -17.746 1.00 86.31 90 ALA A CA 1
ATOM 668 C C . ALA A 1 90 ? 19.161 -7.676 -16.347 1.00 86.31 90 ALA A C 1
ATOM 670 O O . ALA A 1 90 ? 19.807 -8.120 -15.400 1.00 86.31 90 ALA A O 1
ATOM 671 N N . LEU A 1 91 ? 18.165 -6.793 -16.186 1.00 86.81 91 LEU A N 1
ATOM 672 C CA . LEU A 1 91 ? 17.748 -6.287 -14.869 1.00 86.81 91 LEU A CA 1
ATOM 673 C C . LEU A 1 91 ? 17.296 -7.422 -13.938 1.00 86.81 91 LEU A C 1
ATOM 675 O O . LEU A 1 91 ? 17.672 -7.448 -12.776 1.00 86.81 91 LEU A O 1
ATOM 679 N N . LEU A 1 92 ? 16.576 -8.432 -14.439 1.00 85.00 92 LEU A N 1
ATOM 680 C CA . LEU A 1 92 ? 16.208 -9.600 -13.621 1.00 85.00 92 LEU A CA 1
ATOM 681 C C . LEU A 1 92 ? 17.413 -10.455 -13.186 1.00 85.00 92 LEU A C 1
ATOM 683 O O . LEU A 1 92 ? 17.329 -11.184 -12.195 1.00 85.00 92 LEU A O 1
ATOM 687 N N . ARG A 1 93 ? 18.522 -10.408 -13.933 1.00 87.56 93 ARG A N 1
ATOM 688 C CA . ARG A 1 93 ? 19.762 -11.132 -13.605 1.00 87.56 93 ARG A CA 1
ATOM 689 C C . ARG A 1 93 ? 20.675 -10.352 -12.666 1.00 87.56 93 ARG A C 1
ATOM 691 O O . ARG A 1 93 ? 21.598 -10.955 -12.113 1.00 87.56 93 ARG A O 1
ATOM 698 N N . ASP A 1 94 ? 20.415 -9.064 -12.484 1.00 91.56 94 ASP A N 1
ATOM 699 C CA . ASP A 1 94 ? 21.153 -8.213 -11.567 1.00 91.56 94 ASP A CA 1
ATOM 700 C C . ASP A 1 94 ? 21.134 -8.780 -10.135 1.00 91.56 94 ASP A C 1
ATOM 702 O O . ASP A 1 94 ? 20.191 -9.455 -9.702 1.00 91.56 94 ASP A O 1
ATOM 706 N N . GLU A 1 95 ? 22.229 -8.597 -9.401 1.00 91.50 95 GLU A N 1
ATOM 707 C CA . GLU A 1 95 ? 22.350 -9.142 -8.050 1.00 91.50 95 GLU A CA 1
ATOM 708 C C . GLU A 1 95 ? 21.386 -8.473 -7.069 1.00 91.50 95 GLU A C 1
ATOM 710 O O . GLU A 1 95 ? 20.720 -9.174 -6.299 1.00 91.50 95 GLU A O 1
ATOM 715 N N . ASP A 1 96 ? 21.248 -7.152 -7.131 1.00 90.81 96 ASP A N 1
ATOM 716 C CA . ASP A 1 96 ? 20.409 -6.405 -6.201 1.00 90.81 96 ASP A CA 1
ATOM 717 C C . ASP A 1 96 ? 18.923 -6.606 -6.506 1.00 90.81 96 ASP A C 1
ATOM 719 O O . ASP A 1 96 ? 18.122 -6.799 -5.585 1.00 90.81 96 ASP A O 1
ATOM 723 N N . THR A 1 97 ? 18.556 -6.731 -7.784 1.00 91.38 97 THR A N 1
ATOM 724 C CA . THR A 1 97 ? 17.189 -7.119 -8.177 1.00 91.38 97 THR A CA 1
ATOM 725 C C . THR A 1 97 ? 16.821 -8.508 -7.642 1.00 91.38 97 THR A C 1
ATOM 727 O O . THR A 1 97 ? 15.740 -8.698 -7.075 1.00 91.38 97 THR A O 1
ATOM 730 N N . ARG A 1 98 ? 17.733 -9.488 -7.726 1.00 93.38 98 ARG A N 1
ATOM 731 C CA . ARG A 1 98 ? 17.506 -10.834 -7.167 1.00 93.38 98 ARG A CA 1
ATOM 732 C C . ARG A 1 98 ? 17.395 -10.823 -5.645 1.00 93.38 98 ARG A C 1
ATOM 734 O O . ARG A 1 98 ? 16.558 -11.543 -5.100 1.00 93.38 98 ARG A O 1
ATOM 741 N N . ARG A 1 99 ? 18.199 -10.012 -4.951 1.00 92.88 99 ARG A N 1
ATOM 742 C CA . ARG A 1 99 ? 18.093 -9.824 -3.493 1.00 92.88 99 ARG A CA 1
ATOM 743 C C . ARG A 1 99 ? 16.738 -9.224 -3.109 1.00 92.88 99 ARG A C 1
ATOM 745 O O . ARG A 1 99 ? 16.103 -9.734 -2.185 1.00 92.88 99 ARG A O 1
ATOM 752 N N . GLY A 1 100 ? 16.265 -8.222 -3.852 1.00 91.25 100 GLY A N 1
ATOM 753 C CA . GLY A 1 100 ? 14.945 -7.614 -3.666 1.00 91.25 100 GLY A CA 1
ATOM 754 C C . GLY A 1 100 ? 13.800 -8.613 -3.857 1.00 91.25 100 GLY A C 1
ATOM 755 O O . GLY A 1 100 ? 12.951 -8.766 -2.980 1.00 91.25 100 GLY A O 1
ATOM 756 N N . VAL A 1 101 ? 13.818 -9.377 -4.953 1.00 93.56 101 VAL A N 1
ATOM 757 C CA . VAL A 1 101 ? 12.829 -10.441 -5.202 1.00 93.56 101 VAL A CA 1
ATOM 758 C C . VAL A 1 101 ? 12.876 -11.507 -4.103 1.00 93.56 101 VAL A C 1
ATOM 760 O O . VAL A 1 101 ? 11.834 -11.926 -3.597 1.00 93.56 101 VAL A O 1
ATOM 763 N N . ALA A 1 102 ? 14.071 -11.919 -3.673 1.00 94.50 102 ALA A N 1
ATOM 764 C CA . ALA A 1 102 ? 14.224 -12.903 -2.608 1.00 94.50 102 ALA A CA 1
ATOM 765 C C . ALA A 1 102 ? 13.649 -12.419 -1.266 1.00 94.50 102 ALA A C 1
ATOM 767 O O . ALA A 1 102 ? 13.083 -13.228 -0.531 1.00 94.50 102 ALA A O 1
ATOM 768 N N . LEU A 1 103 ? 13.764 -11.128 -0.938 1.00 93.81 103 LEU A N 1
ATOM 769 C CA . LEU A 1 103 ? 13.141 -10.543 0.253 1.00 93.81 103 LEU A CA 1
ATOM 770 C C . LEU A 1 103 ? 11.614 -10.684 0.205 1.00 93.81 103 LEU A C 1
ATOM 772 O O . LEU A 1 103 ? 11.017 -11.196 1.153 1.00 93.81 103 LEU A O 1
ATOM 776 N N . VAL A 1 104 ? 10.995 -10.283 -0.910 1.00 94.25 104 VAL A N 1
ATOM 777 C CA . VAL A 1 104 ? 9.539 -10.369 -1.102 1.00 94.25 104 VAL A CA 1
ATOM 778 C C . VAL A 1 104 ? 9.072 -11.816 -0.975 1.00 94.25 104 VAL A C 1
ATOM 780 O O . VAL A 1 104 ? 8.194 -12.117 -0.169 1.00 94.25 104 VAL A O 1
ATOM 783 N N . LEU A 1 105 ? 9.715 -12.739 -1.694 1.00 95.81 105 LEU A N 1
ATOM 784 C CA . LEU A 1 105 ? 9.358 -14.157 -1.656 1.00 95.81 105 LEU A CA 1
ATOM 785 C C . LEU A 1 105 ? 9.502 -14.757 -0.253 1.00 95.81 105 LEU A C 1
ATOM 787 O O . LEU A 1 105 ? 8.631 -15.507 0.182 1.00 95.81 105 LEU A O 1
ATOM 791 N N . ARG A 1 106 ? 10.562 -14.415 0.488 1.00 95.50 106 ARG A N 1
ATOM 792 C CA . ARG A 1 106 ? 10.752 -14.889 1.870 1.00 95.50 106 ARG A CA 1
ATOM 793 C C . ARG A 1 106 ? 9.708 -14.329 2.835 1.00 95.50 106 ARG A C 1
ATOM 795 O O . ARG A 1 106 ? 9.297 -15.051 3.743 1.00 95.50 106 ARG A O 1
ATOM 802 N N . SER A 1 107 ? 9.263 -13.089 2.632 1.00 93.06 107 SER A N 1
ATOM 803 C CA . SER A 1 107 ? 8.153 -12.501 3.390 1.00 93.06 107 SER A CA 1
ATOM 804 C C . SER A 1 107 ? 6.837 -13.239 3.112 1.00 93.06 107 SER A C 1
ATOM 806 O O . SER A 1 107 ? 6.150 -13.670 4.033 1.00 93.06 107 SER A O 1
ATOM 808 N N . LEU A 1 108 ? 6.527 -13.525 1.842 1.00 94.50 108 LEU A N 1
ATOM 809 C CA . LEU A 1 108 ? 5.348 -14.327 1.495 1.00 94.50 108 LEU A CA 1
ATOM 810 C C . LEU A 1 108 ? 5.420 -15.742 2.091 1.00 94.50 108 LEU A C 1
ATOM 812 O O . LEU A 1 108 ? 4.420 -16.265 2.581 1.00 94.50 108 LEU A O 1
ATOM 816 N N . GLN A 1 109 ? 6.606 -16.356 2.097 1.00 95.38 109 GLN A N 1
ATOM 817 C CA . GLN A 1 109 ? 6.815 -17.661 2.725 1.00 95.38 109 GLN A CA 1
ATOM 818 C C . GLN A 1 109 ? 6.558 -17.632 4.236 1.00 95.38 109 GLN A C 1
ATOM 820 O O . GLN A 1 109 ? 6.012 -18.598 4.764 1.00 95.38 109 GLN A O 1
ATOM 825 N N . SER A 1 110 ? 6.952 -16.573 4.953 1.00 95.12 110 SER A N 1
ATOM 826 C CA . SER A 1 110 ? 6.705 -16.490 6.398 1.00 95.12 110 SER A CA 1
ATOM 827 C C . SER A 1 110 ? 5.215 -16.355 6.707 1.00 95.12 110 SER A C 1
ATOM 829 O O . SER A 1 110 ? 4.724 -17.080 7.571 1.00 95.12 110 SER A O 1
ATOM 831 N N . VAL A 1 111 ? 4.489 -15.529 5.948 1.00 93.56 111 VAL A N 1
ATOM 832 C CA . VAL A 1 111 ? 3.028 -15.399 6.060 1.00 93.56 111 VAL A CA 1
ATOM 833 C C . VAL A 1 111 ? 2.341 -16.730 5.754 1.00 93.56 111 VAL A C 1
ATOM 835 O O . VAL A 1 111 ? 1.516 -17.196 6.537 1.00 93.56 111 VAL A O 1
ATOM 838 N N . GLY A 1 112 ? 2.740 -17.407 4.673 1.00 92.44 112 GLY A N 1
ATOM 839 C CA . GLY A 1 112 ? 2.210 -18.728 4.328 1.00 92.44 112 GLY A CA 1
ATOM 840 C C . GLY A 1 112 ? 2.426 -19.769 5.433 1.00 92.44 112 GLY A C 1
ATOM 841 O O . GLY A 1 112 ? 1.523 -20.553 5.723 1.00 92.44 112 GLY A O 1
ATOM 842 N N . ARG 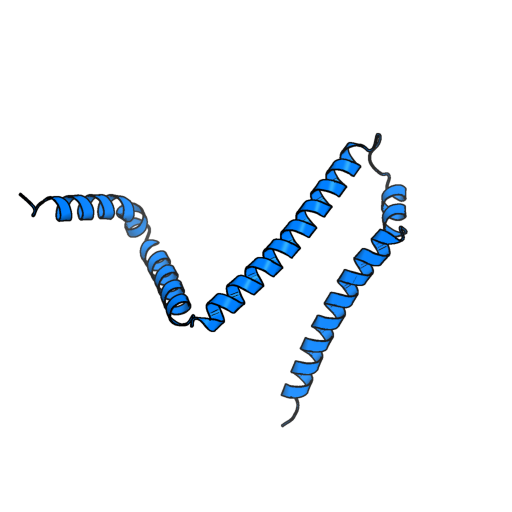A 1 113 ? 3.587 -19.749 6.106 1.00 94.06 113 ARG A N 1
ATOM 843 C CA . ARG A 1 113 ? 3.855 -20.625 7.260 1.00 94.06 113 ARG A CA 1
ATOM 844 C C . ARG A 1 113 ? 2.958 -20.313 8.455 1.00 94.06 113 ARG A C 1
ATOM 846 O O . ARG A 1 113 ? 2.488 -21.249 9.090 1.00 94.06 113 ARG A O 1
ATOM 853 N N . GLN A 1 114 ? 2.709 -19.038 8.753 1.00 90.69 114 GLN A N 1
ATOM 854 C CA . GLN A 1 114 ? 1.817 -18.641 9.850 1.00 90.69 114 GLN A CA 1
ATOM 855 C C . GLN A 1 114 ? 0.383 -19.119 9.604 1.00 90.69 114 GLN A C 1
ATOM 857 O O . GLN A 1 114 ? -0.221 -19.719 10.488 1.00 90.69 114 GLN A O 1
ATOM 862 N N . ILE A 1 115 ? -0.127 -18.939 8.383 1.00 92.88 115 ILE A N 1
ATOM 863 C CA . ILE A 1 115 ? -1.461 -19.418 7.988 1.00 92.88 115 ILE A CA 1
ATOM 864 C C . ILE A 1 115 ? -1.537 -20.950 8.076 1.00 92.88 115 ILE A C 1
ATOM 866 O O . ILE A 1 115 ? -2.512 -21.506 8.581 1.00 92.88 115 ILE A O 1
ATOM 870 N N . GLY A 1 116 ? -0.497 -21.649 7.608 1.00 90.50 116 GLY A N 1
ATOM 871 C CA . GLY A 1 116 ? -0.410 -23.106 7.709 1.00 90.50 116 GLY A CA 1
ATOM 872 C C . GLY A 1 116 ? -0.411 -23.609 9.156 1.00 90.50 116 GLY A C 1
ATOM 873 O O . GLY A 1 116 ? -1.100 -24.581 9.455 1.00 90.50 116 GLY A O 1
ATOM 874 N N . ALA A 1 117 ? 0.311 -22.927 10.051 1.00 87.69 117 ALA A N 1
ATOM 875 C CA . ALA A 1 117 ? 0.354 -23.253 11.476 1.00 87.69 117 ALA A CA 1
ATOM 876 C C . ALA A 1 117 ? -1.014 -23.062 12.150 1.00 87.69 117 ALA A C 1
ATOM 878 O O . ALA A 1 117 ? -1.500 -23.982 12.797 1.00 87.69 117 ALA A O 1
ATOM 879 N N . GLN A 1 118 ? -1.686 -21.932 11.901 1.00 83.94 118 GLN A N 1
ATOM 880 C CA . GLN A 1 118 ? -3.040 -21.683 12.410 1.00 83.94 118 GLN A CA 1
ATOM 881 C C . GLN A 1 118 ? -4.013 -22.785 11.980 1.00 83.94 118 GLN A C 1
ATOM 883 O O . GLN A 1 118 ? -4.790 -23.284 12.786 1.00 83.94 118 GLN A O 1
ATOM 888 N N . ARG A 1 119 ? -3.950 -23.216 10.713 1.00 83.12 119 ARG A N 1
ATOM 889 C CA . ARG A 1 119 ? -4.802 -24.299 10.208 1.00 83.12 119 ARG A CA 1
ATOM 890 C C . ARG A 1 119 ? -4.575 -25.621 10.944 1.00 83.12 119 ARG A C 1
ATOM 892 O O . ARG A 1 119 ? -5.546 -26.339 11.153 1.00 83.12 119 ARG A O 1
ATOM 899 N N . ALA A 1 120 ? -3.335 -25.944 11.310 1.00 79.69 120 ALA A N 1
ATOM 900 C CA . ALA A 1 120 ? -3.024 -27.161 12.055 1.00 79.69 120 ALA A CA 1
ATOM 901 C C . ALA A 1 120 ? -3.626 -27.131 13.473 1.00 79.69 120 ALA A C 1
ATOM 903 O O . ALA A 1 120 ? -4.209 -28.131 13.893 1.00 79.69 120 ALA A O 1
ATOM 904 N N . ASP A 1 121 ? -3.582 -25.979 14.151 1.00 76.00 121 ASP A N 1
ATOM 905 C CA . ASP A 1 121 ? -4.155 -25.805 15.494 1.00 76.00 121 ASP A CA 1
ATOM 906 C C . ASP A 1 121 ? -5.684 -25.983 15.508 1.00 76.00 121 ASP A C 1
ATOM 908 O O . ASP A 1 121 ? -6.233 -26.562 16.441 1.00 76.00 121 ASP A O 1
ATOM 912 N N . TYR A 1 122 ? -6.384 -25.570 14.442 1.00 71.56 122 TYR A N 1
ATOM 913 C CA . TYR A 1 122 ? -7.836 -25.774 14.303 1.00 71.56 122 TYR A CA 1
ATOM 914 C C . TYR A 1 122 ? -8.246 -27.202 13.901 1.00 71.56 122 TYR A C 1
ATOM 916 O O . TYR A 1 122 ? -9.439 -27.501 13.859 1.00 71.56 122 TYR A O 1
ATOM 924 N N . THR A 1 123 ? -7.297 -28.083 13.566 1.00 74.75 123 THR A N 1
ATOM 925 C CA . THR A 1 123 ? -7.588 -29.468 13.139 1.00 74.75 123 THR A CA 1
ATOM 926 C C . THR A 1 123 ? -7.438 -30.516 14.244 1.00 74.75 123 THR A C 1
ATOM 928 O O . THR A 1 123 ? -7.579 -31.707 13.964 1.00 74.75 123 THR A O 1
ATOM 931 N N . VAL A 1 124 ? -7.194 -30.103 15.490 1.00 59.28 124 VAL A N 1
ATOM 932 C CA . VAL A 1 124 ? -7.139 -31.007 16.649 1.00 59.28 124 VAL A CA 1
ATOM 933 C C . VAL A 1 124 ? -8.493 -30.973 17.389 1.00 59.28 124 VAL A C 1
ATOM 935 O O . VAL A 1 124 ? -8.904 -29.883 17.785 1.00 59.28 124 VAL A O 1
ATOM 938 N N . PRO A 1 125 ? -9.211 -32.109 17.529 1.00 60.38 125 PRO A N 1
ATOM 939 C CA . PRO A 1 125 ? -10.451 -32.201 18.309 1.00 60.38 125 PRO A CA 1
ATOM 940 C C . PRO A 1 125 ? -10.219 -32.166 19.825 1.00 60.38 125 PRO A C 1
ATOM 942 O O . PRO A 1 125 ? -9.140 -32.616 20.278 1.00 60.38 125 PRO A O 1
#

Foldseek 3Di:
DPDVVVVVVVVVVCVVCVVCVVVVNVVVVVVVVVVVVVVVVPDDPVNVVVVVVVVVVVVVVVVVVVVVVVVVVVVQVPDPDHQDPVSVVVCCVDPVVVVVVVVVVVVVVVVVVVVVVVVVVVPDD

Sequence (125 aa):
MNMNTHDETLQALAGKLRPLVDSQRLDNIVDLISLTSDLVDLLDQPMVEKLGLLSEQAAGAAWTAANSVRAAHAQTLTEAHPPSLLGLLALLRDEDTRRGVALVLRSLQSVGRQIGAQRADYTVP

Organism: NCBI:txid470868

Radius of gyration: 26.68 Å; chains: 1; bounding box: 55×72×51 Å